Protein AF-A0A434MGE9-F1 (afdb_monomer)

Foldseek 3Di:
DVLVVLVVQLVPDPDPVSNVVSVVSNVVVVVVVVVVDDD

Secondary structure (DSSP, 8-state):
-HHHHHHHHHHH-SSHHHHHHHHHHHHHHHHHHHHTS--

Nearest PDB structures (foldseek):
  6nci-assembly1_B  TM=9.418E-01  e=5.287E+00  Bacillus cereus ATCC 14579
  6nch-assembly1_B  TM=9.372E-01  e=6.066E+00  Bacillus cereus ATCC 14579
  7vzr-assembly1_A  TM=9.653E-01  e=9.163E+00  Chloracidobacterium thermophilum B

Structure (mmCIF, N/CA/C/O backbone):
data_AF-A0A434MGE9-F1
#
_entry.id   AF-A0A434MGE9-F1
#
loop_
_atom_site.group_PDB
_atom_site.id
_atom_site.type_symbol
_atom_site.label_atom_id
_atom_site.label_alt_id
_atom_site.label_comp_id
_atom_site.label_asym_id
_atom_site.label_entity_id
_atom_site.label_seq_id
_atom_site.pdbx_PDB_ins_code
_atom_site.Cartn_x
_atom_site.Cartn_y
_atom_site.Cartn_z
_atom_site.occupancy
_atom_site.B_iso_or_equiv
_atom_site.auth_seq_id
_atom_site.auth_comp_id
_atom_site.auth_asym_id
_atom_site.auth_atom_id
_atom_site.pdbx_PDB_model_num
ATOM 1 N N . ARG A 1 1 ? -7.884 9.659 -0.817 1.00 83.44 1 ARG A N 1
ATOM 2 C CA . ARG A 1 1 ? -6.485 10.025 -1.156 1.00 83.44 1 ARG A CA 1
ATOM 3 C C . ARG A 1 1 ? -5.546 8.879 -0.806 1.00 83.44 1 ARG A C 1
ATOM 5 O O . ARG A 1 1 ? -5.272 8.127 -1.720 1.00 83.44 1 ARG A O 1
ATOM 12 N N . ARG A 1 2 ? -5.260 8.598 0.473 1.00 88.50 2 ARG A N 1
ATOM 13 C CA . ARG A 1 2 ? -4.305 7.538 0.882 1.00 88.50 2 ARG A CA 1
ATOM 14 C C . ARG A 1 2 ? -4.543 6.131 0.326 1.00 88.50 2 ARG A C 1
ATOM 16 O O . ARG A 1 2 ? -3.593 5.472 -0.059 1.00 88.50 2 ARG A O 1
ATOM 23 N N . ILE A 1 3 ? -5.794 5.671 0.255 1.00 92.62 3 ILE A N 1
ATOM 24 C CA . ILE A 1 3 ? -6.112 4.352 -0.328 1.00 92.62 3 ILE A CA 1
ATOM 25 C C . ILE A 1 3 ? -5.870 4.323 -1.841 1.00 92.62 3 ILE A C 1
ATOM 27 O O . ILE A 1 3 ? -5.467 3.295 -2.367 1.00 92.62 3 ILE A O 1
ATOM 31 N N . GLN A 1 4 ? -6.122 5.432 -2.540 1.00 94.50 4 GLN A N 1
ATOM 32 C CA . GLN A 1 4 ? -5.866 5.517 -3.980 1.00 94.50 4 GLN A CA 1
ATOM 33 C C . GLN A 1 4 ? -4.360 5.573 -4.247 1.00 94.50 4 GLN A C 1
ATOM 35 O O . GLN A 1 4 ? -3.874 4.785 -5.041 1.00 94.50 4 GLN A O 1
ATOM 40 N N . GLU A 1 5 ? -3.625 6.381 -3.480 1.00 94.88 5 GLU A N 1
ATOM 41 C CA . GLU A 1 5 ? -2.156 6.445 -3.534 1.00 94.88 5 GLU A CA 1
ATOM 42 C C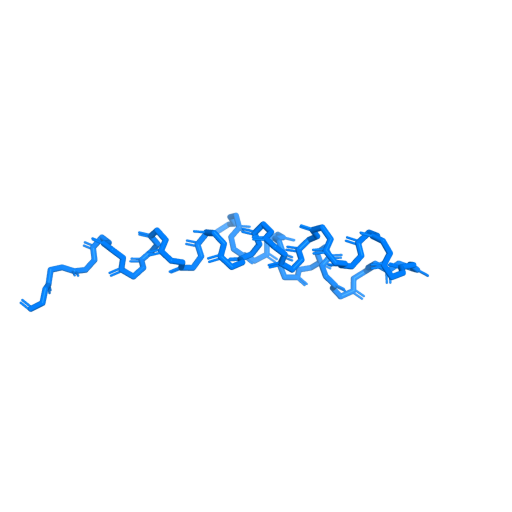 . GLU A 1 5 ? -1.533 5.059 -3.279 1.00 94.88 5 GLU A C 1
ATOM 44 O O . GLU A 1 5 ? -0.730 4.588 -4.070 1.00 94.88 5 GLU A O 1
ATOM 49 N N . ALA A 1 6 ? -1.993 4.325 -2.257 1.00 95.38 6 ALA A N 1
ATOM 50 C CA . ALA A 1 6 ? -1.500 2.971 -1.992 1.00 95.38 6 ALA A CA 1
ATOM 51 C C . ALA A 1 6 ? -1.875 1.951 -3.088 1.00 95.38 6 ALA A C 1
ATOM 53 O O . ALA A 1 6 ? -1.164 0.970 -3.280 1.00 95.38 6 ALA A O 1
ATOM 54 N N . ARG A 1 7 ? -2.986 2.149 -3.814 1.00 95.94 7 ARG A N 1
ATOM 55 C CA . ARG A 1 7 ? -3.345 1.312 -4.975 1.00 95.94 7 ARG A CA 1
ATOM 56 C C . ARG A 1 7 ? -2.457 1.613 -6.178 1.00 95.94 7 ARG A C 1
ATOM 58 O O . ARG A 1 7 ? -2.062 0.675 -6.866 1.00 95.94 7 ARG A O 1
ATOM 65 N N . GLU A 1 8 ? -2.155 2.886 -6.411 1.00 97.31 8 GLU A N 1
ATOM 66 C CA . GLU A 1 8 ? -1.200 3.328 -7.430 1.00 97.31 8 GLU A CA 1
ATOM 67 C C . GLU A 1 8 ? 0.198 2.776 -7.118 1.00 97.31 8 GLU A C 1
ATOM 69 O O . GLU A 1 8 ? 0.800 2.156 -7.986 1.00 97.31 8 GLU A O 1
ATOM 74 N N . ASP A 1 9 ? 0.645 2.820 -5.859 1.00 95.50 9 ASP A N 1
ATOM 75 C CA . ASP A 1 9 ? 1.926 2.240 -5.431 1.00 95.50 9 ASP A CA 1
ATOM 76 C C . ASP A 1 9 ? 2.018 0.723 -5.696 1.00 95.50 9 ASP A C 1
ATOM 78 O O . ASP A 1 9 ? 3.067 0.222 -6.105 1.00 95.50 9 ASP A O 1
ATOM 82 N N . VAL A 1 10 ? 0.929 -0.032 -5.486 1.00 97.06 10 VAL A N 1
ATOM 83 C CA . VAL A 1 10 ? 0.869 -1.472 -5.816 1.00 97.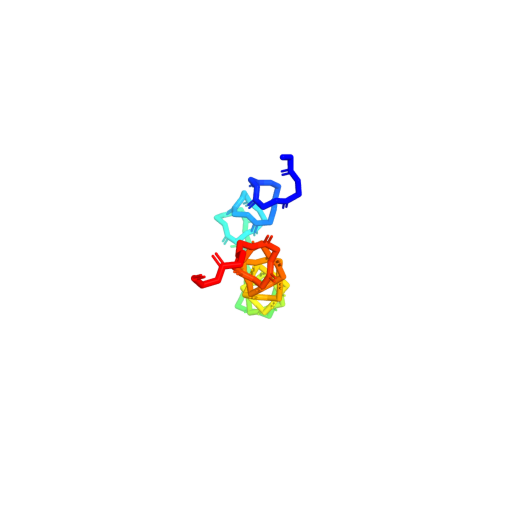06 10 VAL A CA 1
ATOM 84 C C . VAL A 1 10 ? 0.957 -1.702 -7.328 1.00 97.06 10 VAL A C 1
ATOM 86 O O . VAL A 1 10 ? 1.623 -2.643 -7.770 1.00 97.06 10 VAL A O 1
ATOM 89 N N . ALA A 1 11 ? 0.281 -0.861 -8.115 1.00 97.12 11 ALA A N 1
ATOM 90 C CA . ALA A 1 11 ? 0.247 -0.960 -9.571 1.00 97.12 11 ALA A CA 1
ATOM 91 C C . ALA A 1 11 ? 1.588 -0.568 -10.215 1.00 97.12 11 ALA A C 1
ATOM 93 O O . ALA A 1 11 ? 2.033 -1.236 -11.149 1.00 97.12 11 ALA A O 1
ATOM 94 N N . ASP A 1 12 ? 2.252 0.456 -9.680 1.00 96.50 12 ASP A N 1
ATOM 95 C CA . ASP A 1 12 ? 3.515 0.997 -10.188 1.00 96.50 12 ASP A CA 1
ATOM 96 C C . ASP A 1 12 ? 4.754 0.256 -9.653 1.00 96.50 12 ASP A C 1
ATOM 98 O O . ASP A 1 12 ? 5.877 0.477 -10.127 1.00 96.50 12 ASP A O 1
ATOM 102 N N . ALA A 1 13 ? 4.577 -0.652 -8.686 1.00 97.38 13 ALA A N 1
ATOM 103 C CA . ALA A 1 13 ? 5.657 -1.453 -8.127 1.00 97.38 13 ALA A CA 1
ATOM 104 C C . ALA A 1 13 ? 6.350 -2.311 -9.201 1.00 97.38 13 ALA A C 1
ATOM 106 O O . ALA A 1 13 ? 5.743 -3.167 -9.853 1.00 97.38 13 ALA A O 1
ATOM 107 N N . LYS A 1 14 ? 7.666 -2.108 -9.338 1.00 96.19 14 LYS A N 1
ATOM 108 C CA . LYS A 1 14 ? 8.524 -2.798 -10.320 1.00 96.19 14 LYS A CA 1
ATOM 109 C C . LYS A 1 14 ? 9.148 -4.087 -9.797 1.00 96.19 14 LYS A C 1
ATOM 111 O O . LYS A 1 14 ? 9.734 -4.837 -10.573 1.00 96.19 14 LYS A O 1
ATOM 116 N N . ASP A 1 15 ? 9.041 -4.325 -8.498 1.00 96.88 15 ASP A N 1
ATOM 117 C CA . ASP A 1 15 ? 9.576 -5.498 -7.826 1.00 96.88 15 ASP A CA 1
ATOM 118 C C . ASP A 1 15 ? 8.598 -5.998 -6.758 1.00 96.88 15 ASP A C 1
ATOM 120 O O . ASP A 1 15 ? 7.771 -5.246 -6.227 1.00 96.88 15 ASP A O 1
ATOM 124 N N . ASP A 1 16 ? 8.700 -7.288 -6.450 1.00 96.62 16 ASP A N 1
ATOM 125 C CA . ASP A 1 16 ? 7.765 -7.963 -5.554 1.00 96.62 16 ASP A CA 1
ATOM 126 C C . ASP A 1 16 ? 7.882 -7.485 -4.105 1.00 96.62 16 ASP A C 1
ATOM 128 O O . ASP A 1 16 ? 6.899 -7.524 -3.366 1.00 96.62 16 ASP A O 1
ATOM 132 N N . GLN A 1 17 ? 9.052 -6.998 -3.685 1.00 97.00 17 GLN A N 1
ATOM 133 C CA . GLN A 1 17 ? 9.253 -6.499 -2.326 1.00 97.00 17 GLN A CA 1
ATOM 134 C C . GLN A 1 17 ? 8.502 -5.176 -2.124 1.00 97.00 17 GLN A C 1
ATOM 136 O O . GLN A 1 17 ? 7.804 -4.993 -1.124 1.00 97.00 17 GLN A O 1
ATOM 141 N N . THR A 1 18 ? 8.613 -4.271 -3.096 1.00 96.56 18 THR A N 1
ATOM 142 C CA . THR A 1 18 ? 7.893 -2.998 -3.147 1.00 96.56 18 THR A CA 1
ATOM 143 C C . THR A 1 18 ? 6.392 -3.245 -3.254 1.00 96.56 18 THR A C 1
ATOM 145 O O . 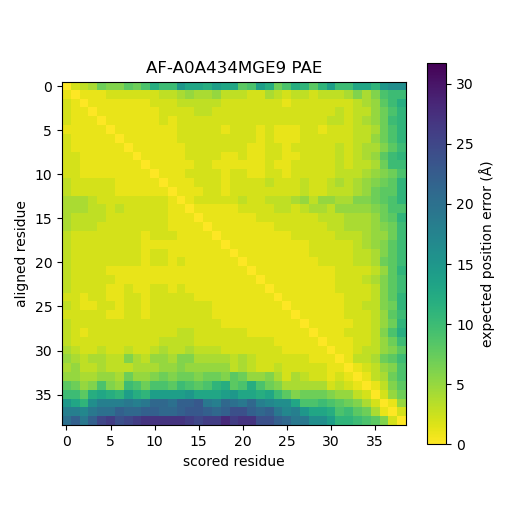THR A 1 18 ? 5.634 -2.671 -2.469 1.00 96.56 18 THR A O 1
ATOM 148 N N . ARG A 1 19 ? 5.965 -4.170 -4.127 1.00 96.75 19 ARG A N 1
ATOM 149 C CA . ARG A 1 19 ? 4.553 -4.562 -4.255 1.00 96.75 19 ARG A CA 1
ATOM 150 C C . ARG A 1 19 ? 4.003 -5.101 -2.936 1.00 96.75 19 ARG A C 1
ATOM 152 O O . ARG A 1 19 ? 3.009 -4.583 -2.442 1.00 96.75 19 ARG A O 1
ATOM 159 N N . SER A 1 20 ? 4.695 -6.057 -2.316 1.00 97.56 20 SER A N 1
ATOM 160 C CA . SER A 1 20 ? 4.262 -6.679 -1.055 1.00 97.56 20 SER A CA 1
ATOM 161 C C . SER A 1 20 ? 4.110 -5.656 0.072 1.00 97.56 20 SER A C 1
ATOM 163 O O . SER A 1 20 ? 3.173 -5.722 0.868 1.00 97.56 20 SER A O 1
ATOM 165 N N . LYS A 1 21 ? 5.021 -4.677 0.150 1.00 96.31 21 LYS A N 1
ATOM 166 C CA . LYS A 1 21 ? 4.946 -3.607 1.152 1.00 96.31 21 LYS A CA 1
ATOM 167 C C . LYS A 1 21 ? 3.757 -2.676 0.903 1.00 96.31 21 LYS A C 1
ATOM 169 O O . LYS A 1 21 ? 3.062 -2.319 1.855 1.00 96.31 21 LYS A O 1
ATOM 174 N N . ALA A 1 22 ? 3.520 -2.296 -0.352 1.00 97.56 22 ALA A N 1
ATOM 175 C CA . ALA A 1 22 ? 2.383 -1.464 -0.732 1.00 97.56 22 ALA A CA 1
ATOM 176 C C . ALA A 1 22 ? 1.046 -2.189 -0.488 1.00 97.56 22 ALA A C 1
ATOM 178 O O . ALA A 1 22 ? 0.122 -1.597 0.065 1.00 97.56 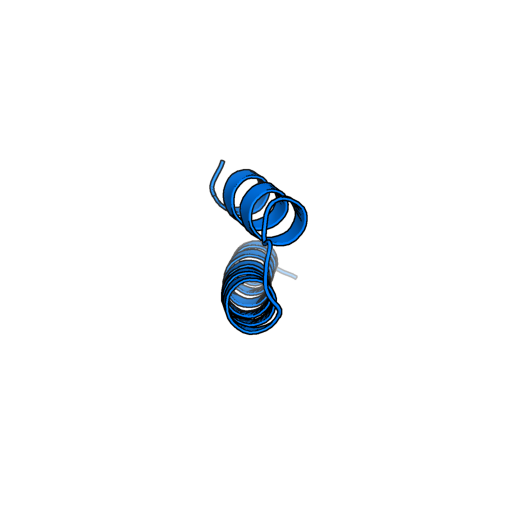22 ALA A O 1
ATOM 179 N N . GLU A 1 23 ? 0.967 -3.490 -0.777 1.00 97.25 23 GLU A N 1
ATOM 180 C CA . GLU A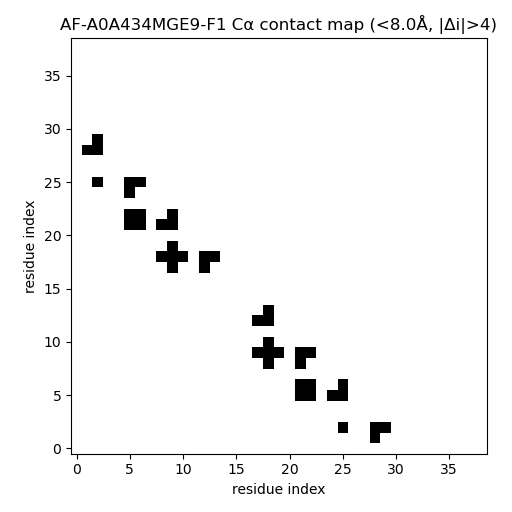 1 23 ? -0.209 -4.326 -0.505 1.00 97.25 23 GLU A CA 1
ATOM 181 C C . GLU A 1 23 ? -0.510 -4.428 0.995 1.00 97.25 23 GLU A C 1
ATOM 183 O O . GLU A 1 23 ? -1.656 -4.252 1.414 1.00 97.25 23 GLU A O 1
ATOM 188 N N . GLN A 1 24 ? 0.514 -4.648 1.829 1.00 97.38 24 GLN A N 1
ATOM 189 C CA . GLN A 1 24 ? 0.348 -4.654 3.286 1.00 97.38 24 GLN A CA 1
ATOM 190 C C . GLN A 1 24 ? -0.162 -3.310 3.803 1.00 97.38 24 GLN A C 1
ATOM 192 O O . GLN A 1 24 ? -1.046 -3.268 4.663 1.00 97.38 24 GLN A O 1
ATOM 197 N N . PHE A 1 25 ? 0.378 -2.208 3.285 1.00 95.88 25 PHE A N 1
ATOM 198 C CA . PHE A 1 25 ? -0.058 -0.877 3.680 1.00 95.88 25 PHE A CA 1
ATOM 199 C C . PHE A 1 25 ? -1.499 -0.599 3.236 1.00 95.88 25 PHE A C 1
ATOM 201 O O . PHE A 1 25 ? -2.312 -0.138 4.039 1.00 95.88 25 PHE A O 1
ATOM 208 N N . LEU A 1 26 ? -1.853 -0.962 2.001 1.00 96.25 26 LEU A N 1
ATOM 209 C CA . LEU A 1 26 ? -3.215 -0.863 1.484 1.00 96.25 26 LEU A CA 1
ATOM 210 C C . LEU A 1 26 ? -4.203 -1.652 2.352 1.00 96.25 26 LEU A C 1
ATOM 212 O O . LEU 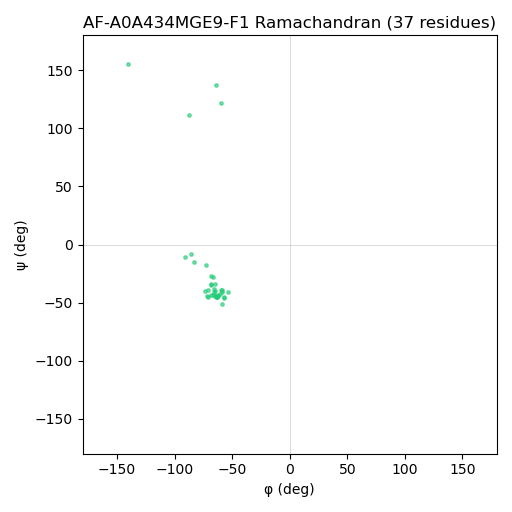A 1 26 ? -5.240 -1.111 2.729 1.00 96.25 26 LEU A O 1
ATOM 216 N N . SER A 1 27 ? -3.854 -2.883 2.735 1.00 95.62 27 SER A N 1
ATOM 217 C CA . SER A 1 27 ? -4.675 -3.721 3.618 1.00 95.62 27 SER A CA 1
ATOM 218 C C . SER A 1 27 ? -4.932 -3.062 4.979 1.00 95.62 27 SER A C 1
ATOM 220 O O . SER A 1 27 ? -6.043 -3.137 5.512 1.00 95.62 27 SER A O 1
ATOM 222 N N . GLN A 1 28 ? -3.925 -2.405 5.563 1.00 95.06 28 GLN A N 1
ATOM 223 C CA . GLN A 1 28 ? -4.092 -1.667 6.821 1.00 95.06 28 GLN A CA 1
ATOM 224 C C . GLN A 1 28 ? -5.05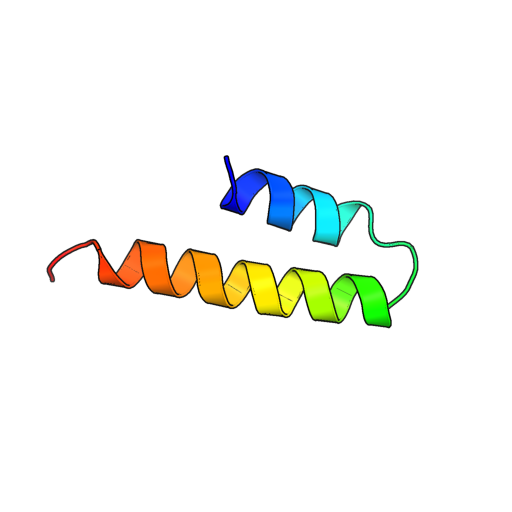1 -0.486 6.645 1.00 95.06 28 GLN A C 1
ATOM 226 O O . GLN A 1 28 ? -5.946 -0.292 7.467 1.00 95.06 28 GLN A O 1
ATOM 231 N N . LEU A 1 29 ? -4.910 0.274 5.554 1.00 94.12 29 LEU A N 1
ATOM 232 C CA . LEU A 1 29 ? -5.773 1.421 5.273 1.00 94.12 29 LEU A CA 1
ATOM 233 C C . LEU A 1 29 ? -7.237 1.013 5.074 1.00 94.12 29 LEU A C 1
ATOM 235 O O . LEU A 1 29 ? -8.121 1.644 5.650 1.00 94.12 29 LEU A O 1
ATOM 239 N N . THR A 1 30 ? -7.503 -0.049 4.311 1.00 91.38 30 THR A N 1
ATOM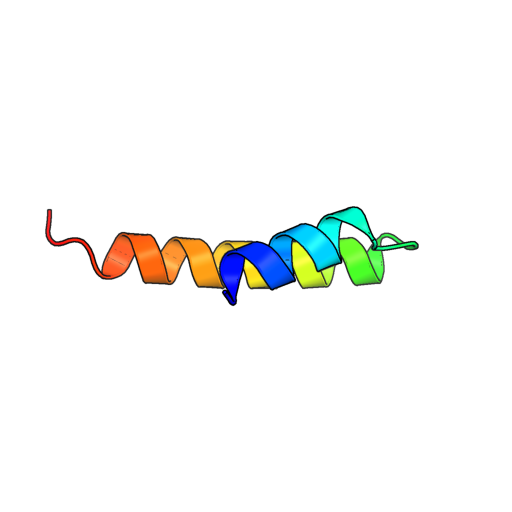 240 C CA . THR A 1 30 ? -8.873 -0.533 4.075 1.00 91.38 30 THR A CA 1
ATOM 241 C C . THR A 1 30 ? -9.506 -1.114 5.336 1.00 91.38 30 THR A C 1
ATOM 243 O O . THR A 1 30 ? -10.704 -0.956 5.551 1.00 91.38 30 THR A O 1
ATOM 246 N N . THR A 1 31 ? -8.709 -1.751 6.200 1.00 92.62 31 THR A N 1
ATOM 247 C CA . THR A 1 31 ? -9.192 -2.252 7.498 1.00 92.62 31 THR A CA 1
ATOM 248 C C . THR A 1 31 ? -9.630 -1.098 8.396 1.00 92.62 31 THR A C 1
ATOM 250 O O . THR A 1 31 ? -10.698 -1.156 9.001 1.00 92.62 31 THR A O 1
ATOM 253 N N . LEU A 1 32 ? -8.834 -0.026 8.456 1.00 90.56 32 LEU A N 1
ATOM 254 C CA . LEU A 1 32 ? -9.176 1.165 9.232 1.00 90.56 32 LEU A CA 1
ATOM 255 C C . LEU A 1 32 ? -10.406 1.887 8.669 1.00 90.56 32 LEU A C 1
ATOM 257 O O . LEU A 1 32 ? -11.231 2.348 9.447 1.00 90.56 32 LEU A O 1
ATOM 261 N N . GLU A 1 33 ? -10.565 1.955 7.345 1.00 86.81 33 GLU A N 1
ATOM 262 C CA . GLU A 1 33 ? -11.773 2.509 6.717 1.00 86.81 33 GLU A CA 1
ATOM 263 C C . GLU A 1 33 ? -13.025 1.695 7.083 1.00 86.81 33 GLU A C 1
ATOM 265 O O . GLU A 1 33 ? -14.039 2.271 7.473 1.00 86.81 33 GLU A O 1
ATOM 270 N N . GLY A 1 34 ? -12.932 0.362 7.044 1.00 81.62 34 GLY A N 1
ATOM 271 C CA . GLY A 1 34 ? -14.018 -0.530 7.456 1.00 81.62 34 GLY A CA 1
ATOM 272 C C . GLY A 1 34 ? -14.359 -0.429 8.945 1.00 81.62 34 GLY A C 1
ATOM 273 O O . GLY A 1 34 ? -15.526 -0.509 9.308 1.00 81.62 34 GLY A O 1
ATOM 274 N N . ALA A 1 35 ? -13.367 -0.189 9.806 1.00 82.25 35 ALA A N 1
ATOM 275 C CA . ALA A 1 35 ? -13.570 -0.019 11.246 1.00 82.25 35 ALA A CA 1
ATOM 276 C C . ALA A 1 35 ? -14.241 1.317 11.629 1.00 82.25 35 ALA A C 1
ATOM 278 O O . ALA A 1 35 ? -14.740 1.451 12.745 1.00 82.25 35 ALA A O 1
ATOM 279 N N . ILE A 1 36 ? -14.245 2.308 10.730 1.00 74.69 36 ILE A N 1
ATOM 280 C CA . ILE A 1 36 ? -14.889 3.615 10.948 1.00 74.69 36 ILE A CA 1
ATOM 281 C C . ILE A 1 36 ? -16.395 3.560 10.630 1.00 74.69 36 ILE A C 1
ATOM 283 O O . ILE A 1 36 ? -17.139 4.443 11.057 1.00 74.69 36 ILE A O 1
ATOM 287 N N . LEU A 1 37 ? -16.874 2.518 9.940 1.00 61.81 37 LEU A N 1
ATOM 288 C CA . LEU A 1 37 ? -18.304 2.291 9.741 1.00 61.81 37 LEU A CA 1
ATOM 289 C C . LEU A 1 37 ? -18.863 1.482 10.928 1.00 61.81 37 LEU A C 1
ATOM 291 O O . LEU A 1 37 ? -18.505 0.313 11.076 1.00 61.81 37 LEU A O 1
ATOM 295 N N . PRO A 1 38 ? -19.710 2.070 11.798 1.00 55.97 38 PRO A N 1
ATOM 296 C CA . PRO A 1 38 ? -20.395 1.299 12.829 1.00 55.97 38 PRO A CA 1
ATOM 297 C C . PRO A 1 38 ? -21.343 0.289 12.166 1.00 55.97 38 PRO A C 1
ATOM 299 O O . PRO A 1 38 ? -22.008 0.621 11.183 1.00 55.97 38 PRO A O 1
ATOM 302 N N . ALA A 1 39 ? -21.338 -0.937 12.699 1.00 61.44 39 ALA A N 1
ATOM 303 C CA . ALA A 1 39 ? -22.167 -2.0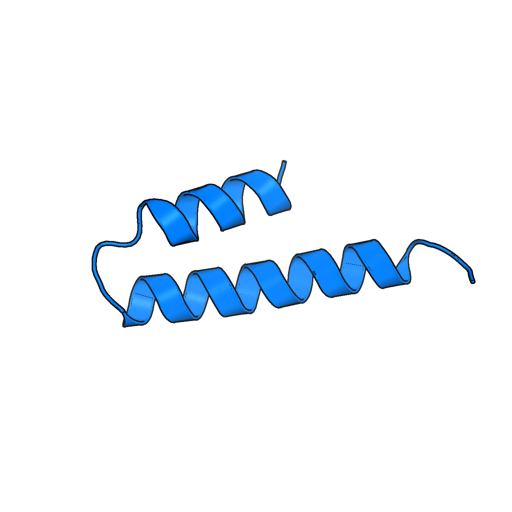64 12.269 1.00 61.44 39 ALA A CA 1
ATOM 304 C C . ALA A 1 39 ? -23.674 -1.774 12.334 1.00 61.44 39 ALA A C 1
ATOM 306 O O . ALA A 1 39 ? -24.093 -1.010 13.236 1.00 61.44 39 ALA A O 1
#

Mean predicted aligned error: 4.11 Å

Sequence (39 aa):
RRIQEAREDVADAKDDQTRSKAEQFLSQLTTLEGAILPA

pLDDT: mean 90.98, std 10.42, range [55.97, 97.56]

Solvent-accessible surface area (backbone atoms only — not comparable to full-atom values): 2234 Å² total; per-residue (Å²): 105,71,65,56,54,28,49,49,44,37,71,70,38,89,45,70,68,54,22,52,53,25,48,54,51,34,53,53,52,54,52,54,56,56,69,69,53,81,132

Radius of gyration: 11.2 Å; Cα contacts (8 Å, |Δi|>4): 22; chains: 1; bounding box: 32×18×23 Å